Protein AF-A0A946IRT4-F1 (afdb_monomer)

Solvent-accessible surface area (backbone atoms only — not comparable to full-atom values): 3943 Å² total; per-residue (Å²): 111,64,68,58,52,37,50,49,26,19,50,53,19,23,52,52,17,43,53,53,37,50,51,53,53,49,42,36,71,70,68,51,48,51,67,61,51,33,31,72,74,50,42,73,60,22,52,52,51,51,52,48,45,69,42,24,27,61,51,23,18,54,49,19,27,50,49,42,47,68,75,40,41,72,76,67,69,116

Structure (mmCIF, N/CA/C/O backbone):
data_AF-A0A946IRT4-F1
#
_entry.id   AF-A0A946IRT4-F1
#
loop_
_atom_site.group_PDB
_atom_site.id
_atom_site.type_symbol
_atom_site.label_atom_id
_atom_site.label_alt_id
_atom_site.label_comp_id
_atom_site.label_asym_id
_atom_site.label_entity_id
_atom_site.label_seq_id
_atom_site.pdbx_PDB_ins_code
_atom_site.Cartn_x
_atom_site.Cartn_y
_atom_site.Cartn_z
_atom_site.occupancy
_atom_site.B_iso_or_equiv
_atom_site.auth_seq_id
_atom_site.auth_comp_id
_atom_site.auth_asym_id
_atom_site.auth_atom_id
_atom_site.pdbx_PDB_model_num
ATOM 1 N N . MET A 1 1 ? -14.712 2.637 20.995 1.00 64.00 1 MET A N 1
ATOM 2 C CA . MET A 1 1 ? -13.522 1.757 20.918 1.00 64.00 1 MET A CA 1
ATOM 3 C C . MET A 1 1 ? -13.413 1.012 19.588 1.00 64.00 1 MET A C 1
ATOM 5 O O . MET A 1 1 ? -12.377 1.121 18.953 1.00 64.00 1 MET A O 1
ATOM 9 N N . LYS A 1 2 ? -14.464 0.320 19.117 1.00 66.12 2 LYS A N 1
ATOM 10 C CA .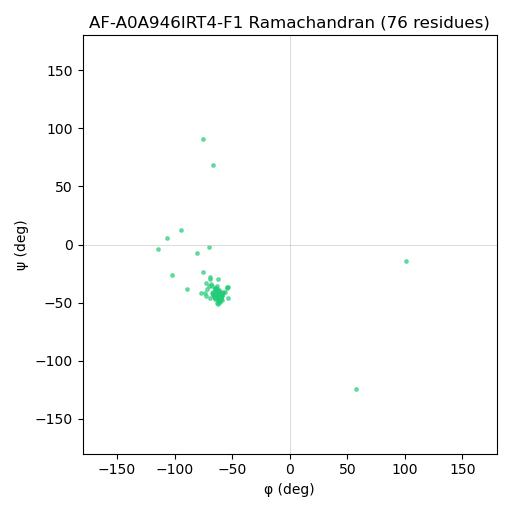 LYS A 1 2 ? -14.433 -0.537 17.908 1.00 66.12 2 LYS A CA 1
ATOM 11 C C . LYS A 1 2 ? -13.909 0.171 16.640 1.00 66.12 2 LYS A C 1
ATOM 13 O O . LYS A 1 2 ? -12.992 -0.325 15.996 1.00 66.12 2 LYS A O 1
ATOM 18 N N . TYR A 1 3 ? -14.379 1.388 16.350 1.00 70.62 3 TYR A N 1
ATOM 19 C CA . TYR A 1 3 ? -13.896 2.192 15.210 1.00 70.62 3 TYR A CA 1
ATOM 20 C C . TYR A 1 3 ? -12.408 2.569 15.277 1.00 70.62 3 TYR A C 1
ATOM 22 O O . TYR A 1 3 ? -11.767 2.695 14.239 1.00 70.62 3 TYR A O 1
ATOM 30 N N . PHE A 1 4 ? -11.849 2.717 16.481 1.00 76.81 4 PHE A N 1
ATOM 31 C CA . 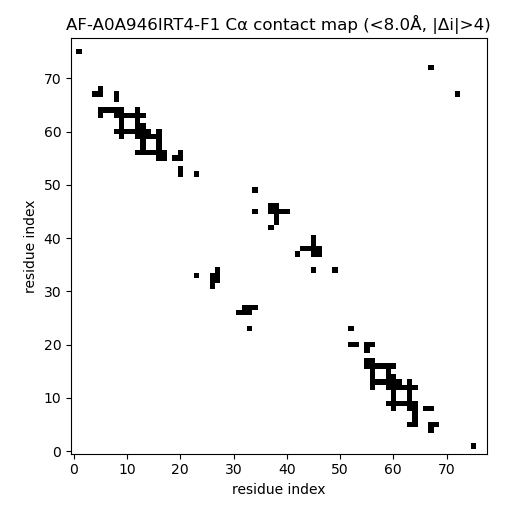PHE A 1 4 ? -10.436 3.053 16.658 1.00 76.81 4 PHE A CA 1
ATOM 32 C C . PHE A 1 4 ? -9.539 1.862 16.294 1.00 76.81 4 PHE A C 1
ATOM 34 O O . PHE A 1 4 ? -8.529 2.045 15.626 1.00 76.81 4 PHE A O 1
ATOM 41 N N . TYR A 1 5 ? -9.955 0.636 16.637 1.00 78.38 5 TYR A N 1
ATOM 42 C CA . TYR A 1 5 ? -9.250 -0.592 16.252 1.00 78.38 5 TYR A CA 1
ATOM 43 C C . TYR A 1 5 ? -9.294 -0.845 14.745 1.00 78.38 5 TYR A C 1
ATOM 45 O O . TYR A 1 5 ? -8.268 -1.171 14.152 1.00 78.38 5 TYR A O 1
ATOM 53 N N . PHE A 1 6 ? -10.446 -0.631 14.101 1.00 80.12 6 PHE A N 1
ATOM 54 C CA . PHE A 1 6 ? -10.536 -0.721 12.641 1.00 80.12 6 PHE A CA 1
ATOM 55 C C . PHE A 1 6 ? -9.674 0.339 11.952 1.00 80.12 6 PHE A C 1
ATOM 57 O O . PHE A 1 6 ? -8.934 0.012 11.027 1.00 80.12 6 PHE A O 1
ATOM 64 N N . GLY A 1 7 ? -9.708 1.584 12.438 1.00 83.62 7 GLY A N 1
ATOM 65 C CA . GLY A 1 7 ? -8.841 2.653 11.944 1.00 83.62 7 GLY A CA 1
ATOM 66 C C . GLY A 1 7 ? -7.355 2.329 12.109 1.00 83.62 7 GLY A C 1
ATOM 67 O O . GLY A 1 7 ? -6.585 2.511 11.172 1.00 83.62 7 GLY A O 1
ATOM 68 N N . PHE A 1 8 ? -6.959 1.776 13.257 1.00 87.88 8 PHE A N 1
ATOM 69 C CA . PHE A 1 8 ? -5.580 1.372 13.534 1.00 87.88 8 PHE A CA 1
ATOM 70 C C . PHE A 1 8 ? -5.120 0.207 12.646 1.00 87.88 8 PHE A C 1
ATOM 72 O O . PHE A 1 8 ? -4.033 0.261 12.075 1.00 87.88 8 PHE A O 1
ATOM 79 N N . GLY A 1 9 ? -5.970 -0.807 12.453 1.00 85.81 9 GLY A N 1
ATOM 80 C CA . GLY A 1 9 ? -5.708 -1.916 11.533 1.00 85.81 9 GLY A CA 1
ATOM 81 C C . GLY A 1 9 ? -5.523 -1.454 10.093 1.00 85.81 9 GLY A C 1
ATOM 82 O O . GLY A 1 9 ? -4.554 -1.833 9.435 1.00 85.81 9 GLY A O 1
ATOM 83 N N . GLY A 1 10 ? -6.414 -0.580 9.620 1.00 89.38 10 GLY A N 1
ATOM 84 C CA . GLY A 1 10 ? -6.295 0.028 8.297 1.00 89.38 10 GLY A CA 1
ATOM 85 C C . GLY A 1 10 ? -5.055 0.908 8.156 1.00 89.38 10 GLY A C 1
ATOM 86 O O . GLY A 1 10 ? -4.387 0.864 7.130 1.00 89.38 10 GLY A O 1
ATOM 87 N N . PHE A 1 11 ? -4.693 1.656 9.196 1.00 91.81 11 PHE A N 1
ATOM 88 C CA . PHE A 1 11 ? -3.505 2.507 9.201 1.00 91.81 11 PHE A CA 1
ATOM 89 C C . PHE A 1 11 ? -2.201 1.702 9.128 1.00 91.81 11 PHE A C 1
ATOM 91 O O . PHE A 1 11 ? -1.333 2.011 8.313 1.00 91.81 11 PHE A O 1
ATOM 98 N N . ILE A 1 12 ? -2.073 0.631 9.918 1.00 91.75 12 ILE A N 1
ATOM 99 C CA . ILE A 1 12 ? -0.912 -0.269 9.843 1.00 91.75 12 ILE A CA 1
ATOM 100 C C . ILE A 1 12 ? -0.846 -0.937 8.469 1.00 91.75 12 ILE A C 1
ATOM 102 O O . ILE A 1 12 ? 0.218 -0.969 7.847 1.00 91.75 12 ILE A O 1
ATOM 106 N N . GLY A 1 13 ? -1.982 -1.437 7.979 1.00 91.50 13 GLY A N 1
ATOM 107 C CA . GLY A 1 13 ? -2.077 -2.040 6.655 1.00 91.50 13 GLY A CA 1
ATOM 108 C C . GLY A 1 13 ? -1.665 -1.076 5.539 1.00 91.50 13 GLY A C 1
ATOM 109 O O . GLY A 1 13 ? -0.916 -1.456 4.639 1.00 91.50 13 GLY A O 1
ATOM 110 N N . PHE A 1 14 ? -2.075 0.191 5.638 1.00 93.12 14 PHE A N 1
ATOM 111 C CA . PHE A 1 14 ? -1.676 1.254 4.720 1.00 93.12 14 PHE A CA 1
ATOM 112 C C . PHE A 1 14 ? -0.166 1.501 4.756 1.00 93.12 14 PHE A C 1
ATOM 114 O O . PHE A 1 14 ? 0.472 1.470 3.709 1.00 93.12 14 PHE A O 1
ATOM 121 N N . ILE A 1 15 ? 0.425 1.697 5.942 1.00 94.44 15 ILE A N 1
ATOM 122 C CA . ILE A 1 15 ? 1.873 1.931 6.083 1.00 94.44 15 ILE A CA 1
ATOM 123 C C . ILE A 1 15 ? 2.672 0.762 5.508 1.00 94.44 15 ILE A C 1
ATOM 125 O O . ILE A 1 15 ? 3.660 0.981 4.809 1.00 94.44 15 ILE A O 1
ATOM 129 N N . CYS A 1 16 ? 2.234 -0.471 5.761 1.00 94.19 16 CYS A N 1
ATOM 130 C CA . CYS A 1 16 ? 2.861 -1.660 5.198 1.00 94.19 16 CYS A CA 1
ATOM 131 C C . CYS A 1 16 ? 2.800 -1.649 3.660 1.00 94.19 16 CYS A C 1
ATOM 133 O O . CYS A 1 16 ? 3.823 -1.813 2.995 1.00 94.19 16 CYS A O 1
ATOM 135 N N . GLY A 1 17 ? 1.623 -1.370 3.088 1.00 91.62 17 GLY A N 1
ATOM 136 C CA . GLY A 1 17 ? 1.447 -1.252 1.640 1.00 91.62 17 GLY A CA 1
ATOM 137 C C . GLY A 1 17 ? 2.281 -0.124 1.020 1.00 91.62 17 GLY A C 1
ATOM 138 O O . GLY A 1 17 ? 2.880 -0.324 -0.036 1.00 91.62 17 GLY A O 1
ATOM 139 N N . VAL A 1 18 ? 2.395 1.026 1.695 1.00 93.19 18 VAL A N 1
ATOM 140 C CA . VAL A 1 18 ? 3.282 2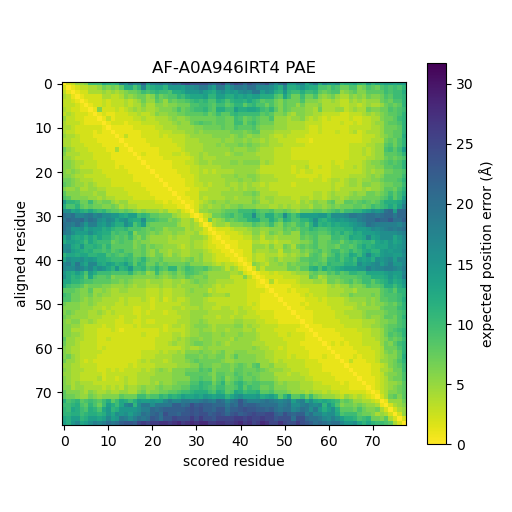.134 1.296 1.00 93.19 18 VAL A CA 1
ATOM 141 C C . VAL A 1 18 ? 4.739 1.696 1.321 1.00 93.19 18 VAL A C 1
ATOM 143 O O . VAL A 1 18 ? 5.439 1.916 0.341 1.00 93.19 18 VAL A O 1
ATOM 146 N N . ALA A 1 19 ? 5.201 1.052 2.394 1.00 94.19 19 ALA A N 1
ATOM 147 C CA . ALA A 1 19 ? 6.586 0.605 2.509 1.00 94.19 19 ALA A CA 1
ATOM 148 C C . ALA A 1 19 ? 6.964 -0.353 1.370 1.00 94.19 19 ALA A C 1
ATOM 150 O O . ALA A 1 19 ? 8.007 -0.180 0.743 1.00 94.19 19 ALA A O 1
ATOM 151 N N . ILE A 1 20 ? 6.094 -1.314 1.049 1.00 90.94 20 ILE A N 1
ATOM 152 C CA . ILE A 1 20 ? 6.319 -2.251 -0.057 1.00 90.94 20 ILE A CA 1
ATOM 153 C C . ILE A 1 20 ? 6.332 -1.519 -1.406 1.00 90.94 20 ILE A C 1
ATOM 155 O O . ILE A 1 20 ? 7.250 -1.724 -2.199 1.00 90.94 20 ILE A O 1
ATOM 159 N N . ASN A 1 21 ? 5.363 -0.634 -1.664 1.00 91.94 21 ASN A N 1
ATOM 160 C CA . ASN A 1 21 ? 5.334 0.175 -2.887 1.00 91.94 21 ASN A CA 1
ATOM 161 C C . ASN A 1 21 ? 6.629 0.995 -3.054 1.00 91.94 21 ASN A C 1
ATOM 163 O O . ASN A 1 21 ? 7.211 1.048 -4.137 1.00 91.94 21 ASN A O 1
ATOM 167 N N . LEU A 1 22 ? 7.133 1.552 -1.955 1.00 90.94 22 LEU A N 1
ATOM 168 C CA . LEU A 1 22 ? 8.346 2.360 -1.923 1.00 90.94 22 LEU A CA 1
ATOM 169 C C . LEU A 1 22 ? 9.610 1.519 -2.167 1.00 90.94 22 LEU A C 1
ATOM 171 O O . LEU A 1 22 ? 10.510 1.973 -2.873 1.00 90.94 22 LEU A O 1
ATOM 175 N N . ILE A 1 23 ? 9.653 0.276 -1.673 1.00 90.44 23 ILE A N 1
ATOM 176 C CA . ILE A 1 23 ? 10.707 -0.695 -2.009 1.00 90.44 23 ILE A CA 1
ATOM 177 C C . ILE A 1 23 ? 10.723 -0.959 -3.519 1.00 90.44 23 ILE A C 1
ATOM 179 O O . ILE A 1 23 ? 11.789 -0.893 -4.127 1.00 90.44 23 ILE A O 1
ATOM 183 N N . PHE A 1 24 ? 9.567 -1.200 -4.146 1.00 87.50 24 PHE A N 1
ATOM 184 C CA . PHE A 1 24 ? 9.490 -1.403 -5.599 1.00 87.50 24 PHE A CA 1
ATOM 185 C C . PHE A 1 24 ? 9.898 -0.157 -6.389 1.00 87.50 24 PHE A C 1
ATOM 187 O O . PHE A 1 24 ? 10.607 -0.269 -7.387 1.00 87.50 24 PHE A O 1
ATOM 194 N N . TYR A 1 25 ? 9.517 1.031 -5.920 1.00 86.94 25 TYR A N 1
ATOM 195 C CA . TYR A 1 25 ? 9.946 2.291 -6.519 1.00 86.94 25 TYR A CA 1
ATOM 196 C C . TYR A 1 25 ? 11.471 2.474 -6.449 1.00 86.94 25 TYR A C 1
ATOM 198 O O . TYR A 1 25 ? 12.108 2.856 -7.432 1.00 86.94 25 TYR A O 1
ATOM 206 N N . MET A 1 26 ? 12.080 2.176 -5.297 1.00 88.00 26 MET A N 1
ATOM 207 C CA . MET A 1 26 ? 13.535 2.217 -5.129 1.00 88.00 26 MET A CA 1
ATOM 208 C C . MET A 1 26 ? 14.240 1.165 -5.990 1.00 88.00 26 MET A C 1
ATOM 210 O O . MET A 1 26 ? 15.278 1.465 -6.579 1.00 88.00 26 MET A O 1
ATOM 214 N N . LEU A 1 27 ? 13.667 -0.037 -6.103 1.00 85.56 27 LEU A N 1
ATOM 215 C CA . LEU A 1 27 ? 14.163 -1.103 -6.970 1.00 85.56 27 LEU A CA 1
ATOM 216 C C . LEU A 1 27 ? 14.202 -0.641 -8.432 1.00 85.56 27 LEU A C 1
ATOM 218 O O . LEU A 1 27 ? 15.245 -0.760 -9.071 1.00 85.56 27 LEU A O 1
ATOM 222 N N . ASP A 1 28 ? 13.121 -0.031 -8.922 1.00 84.88 28 ASP A N 1
ATOM 223 C CA . ASP A 1 28 ? 13.049 0.494 -10.289 1.00 84.88 28 ASP A CA 1
ATOM 224 C C . ASP A 1 28 ? 14.071 1.622 -10.527 1.00 84.88 28 ASP A C 1
ATOM 226 O O . ASP A 1 28 ? 14.749 1.667 -11.558 1.00 84.88 28 ASP A O 1
ATOM 230 N N . LYS A 1 29 ? 14.283 2.484 -9.519 1.00 83.62 29 LYS A N 1
ATOM 231 C CA . LYS A 1 29 ? 15.316 3.533 -9.546 1.00 83.62 29 LYS A CA 1
ATOM 232 C C . LYS A 1 29 ? 16.751 3.006 -9.488 1.00 83.62 29 LYS A C 1
ATOM 234 O O . LYS A 1 29 ? 17.644 3.654 -10.028 1.00 83.62 29 LYS A O 1
ATOM 239 N N . SER A 1 30 ? 16.987 1.860 -8.849 1.00 81.38 30 SER A N 1
ATOM 240 C CA . SER A 1 30 ? 18.321 1.261 -8.681 1.00 81.38 30 SER A CA 1
ATOM 241 C C . SER A 1 30 ? 18.935 0.705 -9.976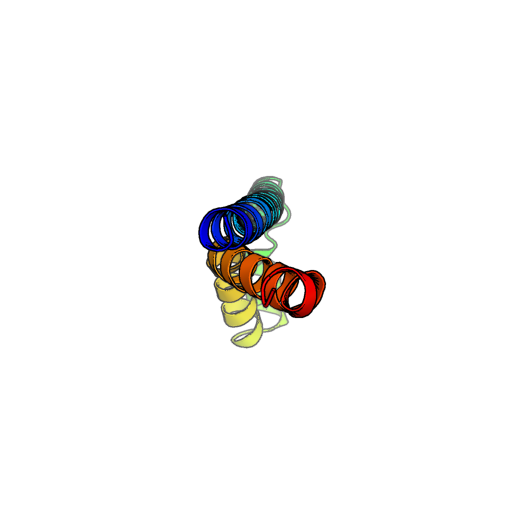 1.00 81.38 30 SER A C 1
ATOM 243 O O . SER A 1 30 ? 20.072 0.240 -9.968 1.00 81.38 30 SER A O 1
ATOM 245 N N . GLY A 1 31 ? 18.214 0.769 -11.103 1.00 68.75 31 G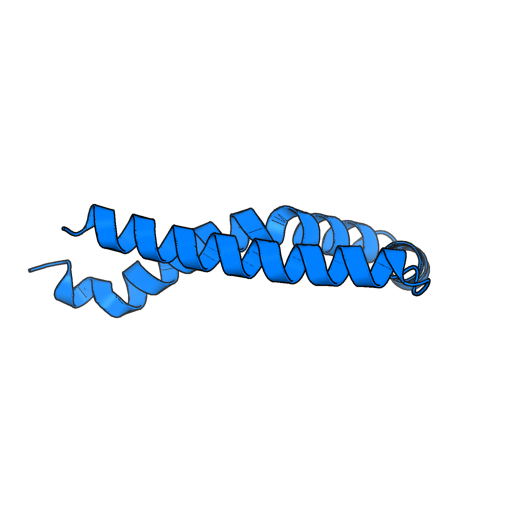LY A N 1
ATOM 246 C CA . GLY A 1 31 ? 18.689 0.321 -12.417 1.00 68.75 31 GLY A CA 1
ATOM 247 C C . GLY A 1 31 ? 18.156 -1.050 -12.834 1.00 68.75 31 GLY A C 1
ATOM 248 O O . GLY A 1 31 ? 18.189 -1.385 -14.020 1.00 68.75 31 GLY A O 1
ATOM 249 N N . ILE A 1 32 ? 17.576 -1.809 -11.901 1.00 74.69 32 ILE A N 1
ATOM 250 C CA . ILE A 1 32 ? 16.709 -2.942 -12.220 1.00 74.69 32 ILE A CA 1
ATOM 251 C C . ILE A 1 32 ? 15.381 -2.336 -12.667 1.00 74.69 32 ILE A C 1
ATOM 253 O O . ILE A 1 32 ? 14.537 -2.065 -11.825 1.00 74.69 32 ILE A O 1
ATOM 257 N N . LYS A 1 33 ? 15.202 -2.085 -13.974 1.00 78.81 33 LYS A N 1
ATOM 258 C CA . LYS A 1 33 ? 13.934 -1.580 -14.541 1.00 78.81 33 LYS A CA 1
ATOM 259 C C . LYS A 1 33 ? 12.835 -2.637 -14.407 1.00 78.81 33 LYS A C 1
ATOM 261 O O . LYS A 1 33 ? 12.438 -3.250 -15.398 1.00 78.81 33 LYS A O 1
ATOM 266 N N . PHE A 1 34 ? 12.405 -2.907 -13.182 1.00 78.38 34 PHE A N 1
ATOM 267 C CA . PHE A 1 34 ? 11.475 -3.961 -12.816 1.00 78.38 34 PHE A CA 1
ATOM 268 C C . PHE A 1 34 ? 10.164 -3.784 -13.569 1.00 78.38 34 PHE A C 1
ATOM 270 O O . PHE A 1 34 ? 9.669 -4.750 -14.141 1.00 78.38 34 PHE A O 1
ATOM 277 N N . ALA A 1 35 ? 9.676 -2.545 -13.686 1.00 77.62 35 ALA A N 1
ATOM 278 C CA . ALA A 1 35 ? 8.477 -2.238 -14.455 1.00 77.62 35 ALA A CA 1
ATOM 279 C C . ALA A 1 35 ? 8.640 -2.599 -15.941 1.00 77.62 35 ALA A C 1
ATOM 281 O O . ALA A 1 35 ? 7.816 -3.308 -16.518 1.00 77.62 35 ALA A O 1
ATOM 282 N N . ALA A 1 36 ? 9.749 -2.181 -16.557 1.00 78.00 36 ALA A N 1
ATOM 283 C CA . ALA A 1 36 ? 10.021 -2.479 -17.963 1.00 78.00 36 ALA A CA 1
ATOM 284 C C . ALA A 1 36 ? 10.268 -3.977 -18.205 1.00 78.00 36 ALA A C 1
ATOM 286 O O . ALA A 1 36 ? 9.873 -4.508 -19.240 1.00 78.00 36 ALA A O 1
ATOM 287 N N . TYR A 1 37 ? 10.907 -4.666 -17.258 1.00 82.44 37 TYR A N 1
ATOM 288 C CA . TYR A 1 37 ? 11.122 -6.109 -17.304 1.00 82.44 37 TYR A CA 1
ATOM 289 C C . TYR A 1 37 ? 9.798 -6.871 -17.206 1.00 82.44 37 TYR A C 1
ATOM 291 O O . TYR A 1 37 ? 9.574 -7.797 -17.988 1.00 82.44 37 TYR A O 1
ATOM 299 N N . LEU A 1 38 ? 8.904 -6.453 -16.307 1.00 80.12 38 LEU A N 1
ATOM 300 C CA . LEU A 1 38 ? 7.583 -7.053 -16.147 1.00 80.12 38 LEU A CA 1
ATOM 301 C C . LEU A 1 38 ? 6.742 -6.888 -17.410 1.00 80.12 38 LEU A C 1
ATOM 303 O O . LEU A 1 38 ? 6.233 -7.875 -17.931 1.00 80.12 38 LEU A O 1
ATOM 307 N N . ILE A 1 39 ? 6.651 -5.667 -17.941 1.00 82.00 39 ILE A N 1
ATOM 308 C CA . ILE A 1 39 ? 5.881 -5.378 -19.158 1.00 82.00 39 ILE A CA 1
ATOM 309 C C . ILE A 1 39 ? 6.474 -6.129 -20.357 1.00 82.00 39 ILE A C 1
ATOM 311 O O . ILE A 1 39 ? 5.742 -6.722 -21.142 1.00 82.00 39 ILE A O 1
ATOM 315 N N . LYS A 1 40 ? 7.805 -6.178 -20.490 1.00 84.19 40 LYS A N 1
ATOM 316 C CA . LYS A 1 40 ? 8.458 -6.880 -21.604 1.00 84.19 40 LYS A CA 1
ATOM 317 C C . LYS A 1 40 ? 8.293 -8.402 -21.538 1.00 84.19 40 LYS A C 1
ATOM 319 O O . LYS A 1 40 ? 8.228 -9.039 -22.583 1.00 84.19 40 LYS A O 1
ATOM 324 N N . THR A 1 41 ? 8.254 -8.980 -20.338 1.00 85.75 41 THR A N 1
ATOM 325 C CA . THR A 1 41 ? 8.199 -10.441 -20.147 1.00 85.75 41 THR A CA 1
ATOM 326 C C . THR A 1 41 ? 6.764 -10.964 -20.105 1.00 85.75 41 THR A C 1
ATOM 328 O O . THR A 1 41 ? 6.483 -12.027 -20.648 1.00 85.75 41 THR A O 1
ATOM 331 N N . PHE A 1 42 ? 5.852 -10.213 -19.486 1.00 83.06 42 PHE A N 1
ATOM 332 C CA . PHE A 1 42 ? 4.477 -10.637 -19.208 1.00 83.06 42 PHE A CA 1
ATOM 333 C C . PHE A 1 42 ? 3.413 -9.834 -19.973 1.00 83.06 42 PHE A C 1
ATOM 335 O O . PHE A 1 42 ? 2.225 -10.152 -19.882 1.00 83.06 42 PHE A O 1
ATOM 342 N N . GLY A 1 43 ? 3.804 -8.807 -20.736 1.00 85.06 43 GLY A N 1
ATOM 343 C CA . GLY A 1 43 ? 2.889 -7.986 -21.529 1.00 85.06 43 GLY A CA 1
ATOM 344 C C . GLY A 1 43 ? 1.805 -7.347 -20.661 1.00 85.06 43 GLY A C 1
ATOM 345 O O . GLY A 1 43 ? 2.101 -6.710 -19.650 1.00 85.06 43 GLY A O 1
ATOM 346 N N . PHE A 1 44 ? 0.546 -7.591 -21.027 1.00 83.19 44 PHE A N 1
ATOM 347 C CA . PHE A 1 44 ? -0.646 -7.117 -20.314 1.00 83.19 44 PHE A CA 1
ATOM 348 C C . PHE A 1 44 ? -0.667 -7.506 -18.827 1.00 83.19 44 PHE A C 1
ATOM 350 O O . PHE A 1 44 ? -1.058 -6.719 -17.969 1.00 83.19 44 PHE A O 1
ATOM 357 N N . PHE A 1 45 ? -0.190 -8.707 -18.490 1.00 84.75 45 PHE A N 1
ATOM 358 C CA . PHE A 1 45 ? -0.124 -9.146 -17.096 1.00 84.75 45 PHE A CA 1
ATOM 359 C C . PHE A 1 45 ? 0.932 -8.357 -16.298 1.00 84.75 45 PHE A C 1
ATOM 361 O O . PHE A 1 45 ? 0.777 -8.149 -15.097 1.00 84.75 45 PHE A O 1
ATOM 368 N N . GLY A 1 46 ? 1.975 -7.854 -16.967 1.00 83.38 46 GLY A N 1
ATOM 369 C CA . GLY A 1 46 ? 2.977 -6.974 -16.366 1.00 83.38 46 GLY A CA 1
ATOM 370 C C . GLY A 1 46 ? 2.417 -5.599 -15.988 1.00 83.38 46 GLY A C 1
ATOM 371 O O . GLY A 1 46 ? 2.702 -5.114 -14.895 1.00 83.38 46 GLY A O 1
ATOM 372 N N . GLU A 1 47 ? 1.586 -4.998 -16.846 1.00 84.62 47 GLU A N 1
ATOM 373 C CA . GLU A 1 47 ? 0.876 -3.747 -16.523 1.00 84.62 47 GLU A CA 1
ATOM 374 C C . GLU A 1 47 ? -0.092 -3.935 -15.351 1.00 84.62 47 GLU A C 1
ATOM 376 O O . GLU A 1 47 ? -0.083 -3.136 -14.417 1.00 84.62 47 GLU A O 1
ATOM 381 N N . TYR A 1 48 ? -0.847 -5.038 -15.338 1.00 87.69 48 TYR A N 1
ATOM 382 C CA . TYR A 1 48 ? -1.767 -5.347 -14.243 1.00 87.69 48 TYR A CA 1
ATOM 383 C C . TYR A 1 48 ? -1.057 -5.470 -12.885 1.00 87.69 48 TYR A C 1
ATOM 385 O O . TYR A 1 48 ? -1.508 -4.910 -11.886 1.00 87.69 48 TYR A O 1
ATOM 393 N N . ILE A 1 49 ? 0.078 -6.176 -12.828 1.00 86.88 49 ILE A N 1
ATOM 394 C CA . ILE A 1 49 ? 0.852 -6.316 -11.585 1.00 86.88 49 ILE A CA 1
ATOM 395 C C . ILE A 1 49 ? 1.407 -4.959 -11.130 1.00 86.88 49 ILE A C 1
ATOM 397 O O . ILE A 1 49 ? 1.405 -4.677 -9.934 1.00 86.88 49 ILE A O 1
ATOM 401 N N . LEU A 1 50 ? 1.858 -4.102 -12.052 1.00 87.62 50 LEU A N 1
ATOM 402 C CA . LEU A 1 50 ? 2.322 -2.752 -11.716 1.00 87.62 50 LEU A CA 1
ATOM 403 C C . LEU A 1 50 ? 1.210 -1.900 -11.113 1.00 87.62 50 LEU A C 1
ATOM 405 O O . LEU A 1 50 ? 1.427 -1.224 -10.108 1.00 87.62 50 LEU A O 1
ATOM 409 N N . GLU A 1 51 ? 0.019 -1.959 -11.695 1.00 88.69 51 GLU A N 1
ATOM 410 C CA . GLU A 1 51 ? -1.147 -1.248 -11.185 1.00 88.69 51 GLU A CA 1
ATOM 411 C C . GLU A 1 51 ? -1.560 -1.777 -9.803 1.00 88.69 51 GLU A C 1
ATOM 413 O O . GLU A 1 51 ? -1.857 -0.995 -8.900 1.00 88.69 51 GLU A O 1
ATOM 418 N N . LEU A 1 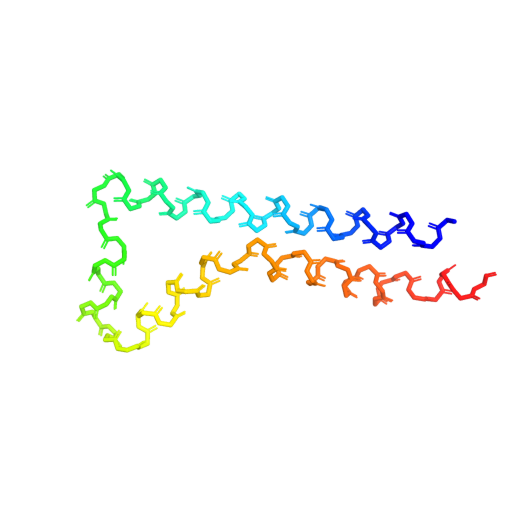52 ? -1.451 -3.091 -9.580 1.00 88.19 52 LEU A N 1
ATOM 419 C CA . LEU A 1 52 ? -1.687 -3.722 -8.282 1.00 88.19 52 LEU A CA 1
ATOM 420 C C . LEU A 1 52 ? -0.644 -3.315 -7.229 1.00 88.19 52 LEU A C 1
ATOM 422 O O . LEU A 1 52 ? -1.008 -3.023 -6.090 1.00 88.19 52 LEU A O 1
ATOM 426 N N . ILE A 1 53 ? 0.638 -3.225 -7.601 1.00 88.31 53 ILE A N 1
ATOM 427 C CA . ILE A 1 53 ? 1.703 -2.682 -6.740 1.00 88.31 53 ILE A CA 1
ATOM 428 C C . ILE A 1 53 ? 1.443 -1.205 -6.432 1.00 88.31 53 ILE A C 1
ATOM 430 O O . ILE A 1 53 ? 1.70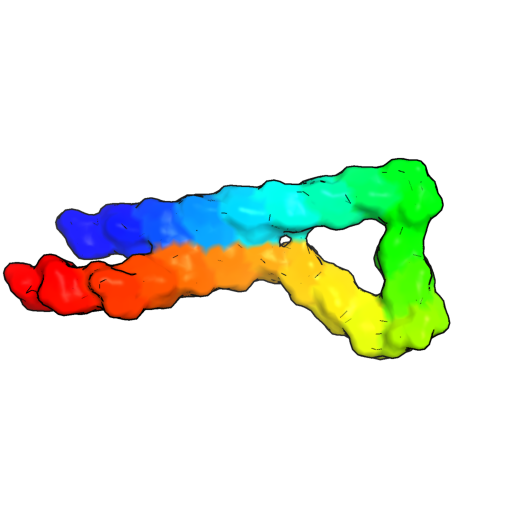9 -0.750 -5.319 1.00 88.31 53 ILE A O 1
ATOM 434 N N . ASN A 1 54 ? 0.891 -0.441 -7.371 1.00 89.50 54 ASN A N 1
ATOM 435 C CA . ASN A 1 54 ? 0.539 0.956 -7.131 1.00 89.50 54 ASN A CA 1
ATOM 436 C C . ASN A 1 54 ? -0.692 1.102 -6.219 1.00 89.50 54 ASN A C 1
ATOM 438 O O . ASN A 1 54 ? -0.755 2.003 -5.386 1.00 89.50 54 ASN A O 1
ATOM 442 N N . ALA A 1 55 ? -1.636 0.164 -6.310 1.00 92.88 55 ALA A N 1
ATOM 443 C CA . ALA A 1 55 ? -2.803 0.072 -5.439 1.00 92.88 55 ALA A CA 1
ATOM 444 C C . ALA A 1 55 ? -2.507 -0.579 -4.074 1.00 92.88 55 ALA A C 1
ATOM 446 O O . ALA A 1 55 ? -3.365 -0.566 -3.190 1.00 92.88 55 ALA A O 1
ATOM 447 N N . LEU A 1 56 ? -1.306 -1.128 -3.865 1.00 91.25 56 LEU A N 1
ATOM 448 C CA . LEU A 1 56 ? -0.918 -1.858 -2.655 1.00 91.25 56 LEU A CA 1
ATOM 449 C C . LEU A 1 56 ? -1.120 -1.085 -1.338 1.00 91.25 56 LEU A C 1
ATOM 451 O O . LEU A 1 56 ? -1.523 -1.717 -0.366 1.00 91.25 56 LEU A O 1
ATOM 455 N N . PRO A 1 57 ? -0.912 0.244 -1.257 1.00 91.81 57 PRO A N 1
ATOM 456 C CA . PRO A 1 57 ? -1.263 1.025 -0.069 1.00 91.81 57 PRO A CA 1
ATOM 457 C C . PRO A 1 57 ? -2.755 0.952 0.271 1.00 91.81 57 PRO A C 1
ATOM 459 O O . PRO A 1 57 ? -3.130 0.740 1.424 1.00 91.81 57 PRO A O 1
ATOM 462 N N . LEU A 1 58 ? -3.614 1.081 -0.742 1.00 92.38 58 LEU A N 1
ATOM 463 C CA . LEU A 1 58 ? -5.063 1.016 -0.582 1.00 92.38 58 LEU A CA 1
ATOM 464 C C . LEU A 1 58 ? -5.508 -0.408 -0.232 1.00 92.38 58 LEU A C 1
ATOM 466 O O . LEU A 1 58 ? -6.277 -0.606 0.706 1.00 92.38 58 LEU A O 1
ATOM 470 N N . LEU A 1 59 ? -4.986 -1.403 -0.951 1.00 92.50 59 LEU A N 1
ATOM 471 C CA . LEU A 1 59 ? -5.253 -2.815 -0.682 1.00 92.50 59 LEU A CA 1
ATOM 472 C C . LEU A 1 59 ? -4.771 -3.208 0.715 1.00 92.50 59 LEU A C 1
ATOM 474 O O . LEU A 1 59 ? -5.506 -3.854 1.452 1.00 92.50 59 LEU A O 1
ATOM 478 N N . GLY A 1 60 ? -3.583 -2.761 1.114 1.00 91.12 60 GLY A N 1
ATOM 479 C CA . GLY A 1 60 ? -3.033 -2.955 2.449 1.00 91.12 60 GLY A CA 1
ATOM 480 C C . GLY A 1 60 ? -3.936 -2.363 3.524 1.00 91.12 60 GLY A C 1
ATOM 481 O O . GLY A 1 60 ? -4.218 -3.036 4.512 1.00 91.12 60 GLY A O 1
ATOM 482 N N . ALA A 1 61 ? -4.467 -1.156 3.313 1.00 91.62 61 ALA A N 1
ATOM 483 C CA . ALA A 1 61 ? -5.420 -0.544 4.234 1.00 91.62 61 ALA A CA 1
ATOM 484 C C . ALA A 1 61 ? -6.698 -1.383 4.383 1.00 91.62 61 ALA A C 1
ATOM 486 O O . ALA A 1 61 ? -7.106 -1.711 5.496 1.00 91.62 61 ALA A O 1
ATOM 487 N N . VAL A 1 62 ? -7.308 -1.785 3.266 1.00 92.44 62 VAL A N 1
ATOM 488 C CA . VAL A 1 62 ? -8.532 -2.599 3.266 1.00 92.44 62 VAL A CA 1
ATOM 489 C C . VAL A 1 62 ? -8.290 -3.954 3.932 1.00 92.44 62 VAL A C 1
ATOM 491 O O . VAL A 1 62 ? -9.059 -4.363 4.803 1.00 92.44 62 VAL A O 1
ATOM 494 N N . LEU A 1 63 ? -7.195 -4.628 3.581 1.00 91.00 63 LEU A N 1
ATOM 495 C CA . LEU A 1 63 ? -6.812 -5.910 4.166 1.00 91.00 63 LEU A CA 1
ATOM 496 C C . LEU A 1 63 ? -6.509 -5.782 5.661 1.00 91.00 63 LEU A C 1
ATOM 498 O O . LEU A 1 63 ? -6.907 -6.652 6.427 1.00 91.00 63 LEU A O 1
ATOM 502 N N . GLY A 1 64 ? -5.886 -4.685 6.096 1.00 89.19 64 GLY A N 1
ATOM 503 C CA . GLY A 1 64 ? -5.643 -4.396 7.509 1.00 89.19 64 GLY A CA 1
ATOM 504 C C . GLY A 1 64 ? -6.937 -4.254 8.313 1.00 89.19 64 GLY A C 1
ATOM 505 O O . GLY A 1 64 ? -7.058 -4.822 9.399 1.00 89.19 64 GLY A O 1
ATOM 506 N N . VAL A 1 65 ? -7.947 -3.574 7.760 1.00 88.69 65 VAL A N 1
ATOM 507 C CA . VAL A 1 65 ? -9.280 -3.484 8.383 1.00 88.69 65 VAL A CA 1
ATOM 508 C C . VAL A 1 65 ? -9.956 -4.856 8.447 1.00 88.69 65 VAL A C 1
ATOM 510 O O . VAL A 1 65 ? -10.497 -5.227 9.490 1.00 88.69 65 VAL A O 1
ATOM 513 N N . ILE A 1 66 ? -9.920 -5.623 7.352 1.00 88.94 66 ILE A N 1
ATOM 514 C CA . ILE A 1 66 ? -10.517 -6.966 7.284 1.00 88.94 66 ILE A CA 1
ATOM 515 C C . ILE A 1 66 ? -9.852 -7.905 8.291 1.00 88.94 66 ILE A C 1
ATOM 517 O O . ILE A 1 66 ? -10.549 -8.637 8.989 1.00 88.94 66 ILE A O 1
ATOM 521 N N . LEU A 1 67 ? -8.524 -7.858 8.406 1.00 86.75 67 LEU A N 1
ATOM 522 C CA . LEU A 1 67 ? -7.764 -8.693 9.328 1.00 86.75 67 LEU A CA 1
ATOM 523 C C . LEU A 1 67 ? -8.146 -8.398 10.780 1.00 86.75 67 LEU A C 1
ATOM 525 O O . LEU A 1 67 ? -8.428 -9.325 11.532 1.00 86.75 67 LEU A O 1
ATOM 529 N N . VAL A 1 68 ? -8.238 -7.118 11.159 1.00 86.44 68 VAL A N 1
ATOM 530 C CA . VAL A 1 68 ? -8.709 -6.736 12.499 1.00 86.44 68 VAL A CA 1
ATOM 531 C C . VAL A 1 68 ? -10.144 -7.201 12.730 1.00 86.44 68 VAL A C 1
ATOM 533 O 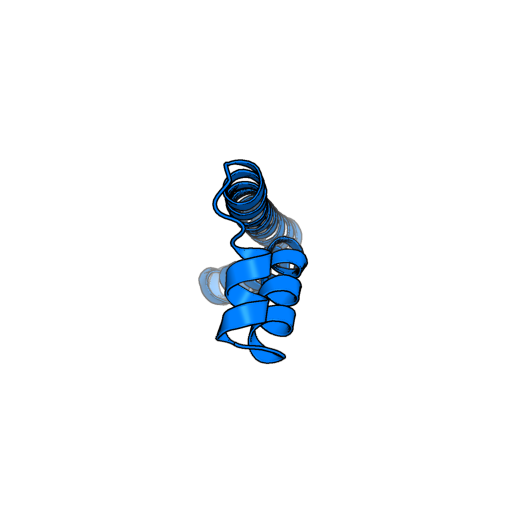O . VAL A 1 68 ? -10.446 -7.718 13.801 1.00 86.44 68 VAL A O 1
ATOM 536 N N . LYS A 1 69 ? -11.023 -7.103 11.726 1.00 83.31 69 LYS A N 1
ATOM 537 C CA . LYS A 1 69 ? -12.401 -7.607 11.824 1.00 83.31 69 LYS A CA 1
ATOM 538 C C . LYS A 1 69 ? -12.470 -9.118 11.994 1.00 83.31 69 LYS A C 1
ATOM 540 O O . LYS A 1 69 ? -13.316 -9.597 12.736 1.00 83.31 69 LYS A O 1
ATOM 545 N N . TYR A 1 70 ? -11.603 -9.862 11.320 1.00 85.19 70 TYR A N 1
ATOM 546 C CA . TYR A 1 70 ? -11.568 -11.314 11.426 1.00 85.19 70 TYR A CA 1
ATOM 547 C C . TYR A 1 70 ? -10.997 -11.768 12.774 1.00 85.19 70 TYR A C 1
ATOM 549 O O . TYR A 1 70 ? -11.568 -12.640 13.422 1.00 85.19 70 TYR A O 1
ATOM 557 N N . LEU A 1 71 ? -9.898 -11.150 13.217 1.00 82.00 71 LEU A N 1
ATOM 558 C CA . LEU A 1 71 ? -9.182 -11.555 14.425 1.00 82.00 71 LEU A CA 1
ATOM 559 C C . LEU A 1 71 ? -9.889 -11.098 15.709 1.00 82.00 71 LEU A C 1
ATOM 561 O O . LEU A 1 71 ? -10.000 -11.866 16.657 1.00 82.00 71 LEU A O 1
ATOM 565 N N . PHE A 1 72 ? -10.399 -9.866 15.719 1.00 79.56 72 PHE A N 1
ATOM 566 C CA . PHE A 1 72 ? -11.039 -9.244 16.881 1.00 79.56 72 PHE A CA 1
ATOM 567 C C . PHE A 1 72 ? -12.560 -9.139 16.748 1.00 79.56 72 PHE A C 1
ATOM 569 O O . PHE A 1 72 ? -13.204 -8.562 17.615 1.00 79.56 72 PHE A O 1
ATOM 576 N N . GLY A 1 73 ? -13.167 -9.704 15.699 1.00 67.81 73 GLY A N 1
ATOM 577 C CA . GLY A 1 73 ? -14.619 -9.649 15.491 1.00 67.81 73 GLY A CA 1
ATOM 578 C C . GLY A 1 73 ? -15.420 -10.155 16.690 1.00 67.81 73 GLY A C 1
ATOM 579 O O . GLY A 1 73 ? -16.423 -9.548 17.039 1.00 67.81 73 GLY A O 1
ATOM 580 N N . ARG A 1 74 ? -14.913 -11.187 17.380 1.00 63.28 74 ARG A N 1
ATOM 581 C CA . ARG A 1 74 ? -15.543 -11.755 18.580 1.00 63.28 74 ARG A CA 1
ATOM 582 C C . ARG A 1 74 ? -15.411 -10.869 19.824 1.00 63.28 74 ARG A C 1
ATOM 584 O O . ARG A 1 74 ? -16.381 -10.728 20.552 1.00 63.28 74 ARG A O 1
ATOM 591 N N . GLU A 1 75 ? -14.246 -10.261 20.060 1.00 63.16 75 GLU A N 1
ATOM 592 C CA . GLU A 1 75 ? -14.033 -9.341 21.199 1.00 63.16 75 GLU A CA 1
ATOM 593 C C . GLU A 1 75 ? -14.688 -7.971 20.977 1.00 63.16 75 GLU A C 1
ATOM 595 O O . GLU A 1 75 ? -14.981 -7.243 21.919 1.00 63.16 75 GLU A O 1
ATOM 600 N N . LEU A 1 76 ? -14.915 -7.602 19.715 1.00 58.41 76 LEU A N 1
ATOM 601 C CA . LEU A 1 76 ? -15.595 -6.377 19.315 1.00 58.41 76 LEU A CA 1
ATOM 602 C C . LEU A 1 76 ? -17.096 -6.602 19.066 1.00 58.41 76 LEU A C 1
ATOM 604 O O . LEU A 1 76 ? -17.730 -5.711 18.509 1.00 58.41 76 LEU A O 1
ATOM 608 N N . GLU A 1 77 ? -17.699 -7.728 19.444 1.00 59.28 77 GLU A N 1
ATOM 609 C CA . GLU A 1 77 ? -19.164 -7.914 19.437 1.00 59.28 77 GLU A CA 1
ATOM 610 C C . GLU A 1 77 ? -19.787 -7.795 20.836 1.00 59.28 77 GLU A C 1
ATOM 612 O O . GLU A 1 77 ? -20.918 -7.320 20.924 1.00 59.28 77 GLU A O 1
ATOM 617 N N . GLU A 1 78 ? -19.028 -8.070 21.904 1.00 46.91 78 GLU A N 1
ATOM 618 C CA . GLU A 1 78 ? -19.368 -7.690 23.293 1.00 46.91 78 GLU A CA 1
ATOM 619 C C . GLU A 1 78 ? -19.246 -6.170 23.534 1.00 46.91 78 GLU A C 1
ATOM 621 O O . GLU A 1 78 ? -19.946 -5.657 24.433 1.00 46.91 78 GLU A O 1
#

Nearest PDB structures (foldseek):
  3zo6-assembly1_B  TM=5.602E-01  e=6.070E+00  Alkalihalophilus pseudofirmus OF4
  5ofb-assembly1_A  TM=3.708E-01  e=6.832E+00  Homo sapiens

Secondary structure (DSSP, 8-state):
-HHHHHHHHHHHHHHHHHHHHHHHHHHHHTT--HHHHHHHHHTHHHHHHHHHHHHHHHHHHHHHHHHHHHHHTTTTT-

Sequence (78 aa):
MKYFYFGFGGFIGFICGVAINLIFYMLDKSGIKFAAYLIKTFGFFGEYILELINALPLLGAVLGVILVKYLFGRELEE

pLDDT: mean 83.7, std 9.51, range [46.91, 94.44]

Mean predicted aligned error: 6.59 Å

Radius of gyration: 16.29 Å; Cα contacts (8 Å, 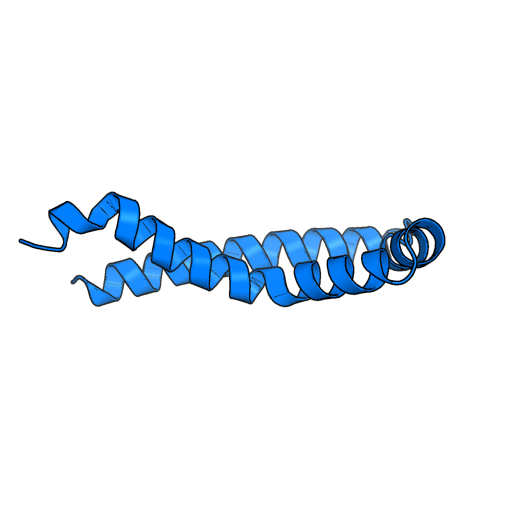|Δi|>4): 75; chains: 1; bounding box: 38×15×45 Å

Foldseek 3Di:
DLVVLLQVLLVVLLVVLVVQLVVVVVCCVVVVVQLVVLCVPPPPVSVVVNVVSVCSSVVRSVVSSVVSCVVCVPVVVD